Pro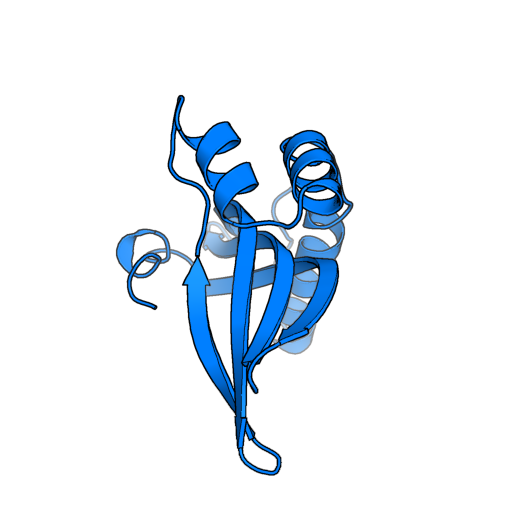tein AF-D8GSJ5-F1 (afdb_monomer_lite)

Structure (mmCIF, N/CA/C/O backbone):
data_AF-D8GSJ5-F1
#
_entry.id   AF-D8GSJ5-F1
#
loop_
_atom_site.group_PDB
_atom_site.id
_atom_site.type_symbol
_atom_site.label_atom_id
_atom_site.label_alt_id
_atom_site.label_comp_id
_atom_site.label_asym_id
_atom_site.label_entity_id
_atom_site.label_seq_id
_atom_site.pdbx_PDB_ins_code
_atom_site.Cartn_x
_atom_site.Cartn_y
_atom_site.Cartn_z
_atom_site.occupancy
_atom_site.B_iso_or_equiv
_atom_site.auth_seq_id
_atom_site.auth_comp_id
_atom_site.auth_asym_id
_atom_site.auth_atom_id
_atom_site.pdbx_PDB_model_num
ATOM 1 N N . MET A 1 1 ? -13.984 -1.532 -7.248 1.00 45.62 1 MET A N 1
ATOM 2 C CA . MET A 1 1 ? -12.785 -2.066 -7.932 1.00 45.62 1 MET A CA 1
ATOM 3 C C . MET A 1 1 ? -12.539 -1.397 -9.294 1.00 45.62 1 MET A C 1
ATOM 5 O O . MET A 1 1 ? -11.603 -1.786 -9.969 1.00 45.62 1 MET A O 1
ATOM 9 N N . GLU A 1 2 ? -13.328 -0.386 -9.694 1.00 41.75 2 GLU A N 1
ATOM 10 C CA . GLU A 1 2 ? -13.195 0.285 -11.005 1.00 41.75 2 GLU A CA 1
ATOM 11 C C . GLU A 1 2 ? -12.202 1.462 -11.028 1.00 41.75 2 GLU A C 1
ATOM 13 O O . GLU A 1 2 ? -11.745 1.825 -12.107 1.00 41.75 2 GLU A O 1
ATOM 18 N N . TYR A 1 3 ? -11.808 2.005 -9.867 1.00 49.12 3 TYR A N 1
ATOM 19 C CA . TYR A 1 3 ? -10.999 3.234 -9.754 1.00 49.12 3 TYR A CA 1
ATOM 20 C C . TYR A 1 3 ? -9.653 3.181 -10.498 1.00 49.12 3 TYR A C 1
ATOM 22 O O . TYR A 1 3 ? -9.205 4.169 -11.067 1.00 49.12 3 TYR A O 1
ATOM 30 N N . TYR A 1 4 ? -9.022 2.008 -10.556 1.00 46.47 4 TYR A N 1
ATOM 31 C CA . TYR A 1 4 ? -7.722 1.847 -11.206 1.00 46.47 4 TYR A CA 1
ATOM 32 C C . TYR A 1 4 ? -7.795 1.419 -12.673 1.00 46.47 4 TYR A C 1
ATOM 34 O O . TYR A 1 4 ? -6.770 1.406 -13.349 1.00 46.47 4 TYR A O 1
ATOM 42 N N . SER A 1 5 ? -8.979 1.095 -13.200 1.00 52.00 5 SER A N 1
ATOM 43 C CA . SER A 1 5 ? -9.095 0.533 -14.555 1.00 52.00 5 SER A CA 1
ATOM 44 C C . SER A 1 5 ? -8.576 1.474 -15.652 1.00 52.00 5 SER A C 1
ATOM 46 O O . SER A 1 5 ? -8.131 1.006 -16.694 1.00 52.00 5 SER A O 1
ATOM 48 N N . HIS A 1 6 ? -8.561 2.786 -15.398 1.00 45.88 6 HIS A N 1
ATOM 49 C CA . HIS A 1 6 ? -8.087 3.809 -16.336 1.00 45.88 6 HIS A CA 1
ATOM 50 C C . HIS A 1 6 ? -6.584 4.128 -16.171 1.00 45.88 6 HIS A C 1
ATOM 52 O O . HIS A 1 6 ? -5.914 4.444 -17.153 1.00 45.88 6 HIS A O 1
ATOM 58 N N . 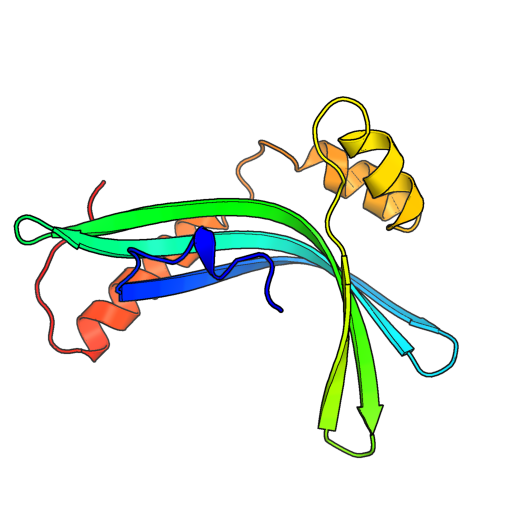ILE A 1 7 ? -6.043 4.014 -14.947 1.00 51.88 7 ILE A N 1
ATOM 59 C CA . ILE A 1 7 ? -4.631 4.304 -14.606 1.00 51.88 7 ILE A CA 1
ATOM 60 C C . ILE A 1 7 ? -3.714 3.127 -14.983 1.00 51.88 7 ILE A C 1
ATOM 62 O O . ILE A 1 7 ? -2.560 3.319 -15.351 1.00 51.88 7 ILE A O 1
ATOM 66 N N . LEU A 1 8 ? -4.237 1.900 -14.936 1.00 54.41 8 LEU A N 1
ATOM 67 C CA . LEU A 1 8 ? -3.489 0.663 -15.183 1.00 54.41 8 LEU A CA 1
ATOM 68 C C . LEU A 1 8 ? -3.353 0.293 -16.669 1.00 54.41 8 LEU A C 1
ATOM 70 O O . LEU A 1 8 ? -2.902 -0.804 -16.988 1.00 54.41 8 LEU A O 1
ATOM 74 N N . THR A 1 9 ? -3.757 1.177 -17.583 1.00 61.12 9 THR A N 1
ATOM 75 C CA . THR A 1 9 ? -3.956 0.854 -19.008 1.00 61.12 9 THR A CA 1
ATOM 76 C C . THR A 1 9 ? -2.683 0.465 -19.763 1.00 61.12 9 THR A C 1
ATOM 78 O O . THR A 1 9 ? -2.790 -0.146 -20.822 1.00 61.12 9 THR A O 1
ATOM 81 N N . ASN A 1 10 ? -1.496 0.726 -19.201 1.00 74.56 10 ASN A N 1
ATOM 82 C CA . ASN A 1 10 ? -0.208 0.455 -19.849 1.00 74.56 10 ASN A CA 1
ATOM 83 C C . ASN A 1 10 ? 0.726 -0.482 -19.060 1.00 74.56 10 ASN A C 1
ATOM 85 O O . ASN A 1 10 ? 1.887 -0.606 -19.437 1.00 74.56 10 ASN A O 1
ATOM 89 N N . ALA A 1 11 ? 0.273 -1.112 -17.969 1.00 89.12 11 ALA A N 1
ATOM 90 C CA . ALA A 1 11 ? 1.113 -2.022 -17.184 1.00 89.12 11 ALA A CA 1
ATOM 91 C C . ALA A 1 11 ? 0.922 -3.486 -17.615 1.00 89.12 11 ALA A C 1
ATOM 93 O O . ALA A 1 11 ? -0.193 -4.004 -17.596 1.00 89.12 11 ALA A O 1
ATOM 94 N N . ASP A 1 12 ? 2.017 -4.188 -17.908 1.00 91.56 12 ASP A 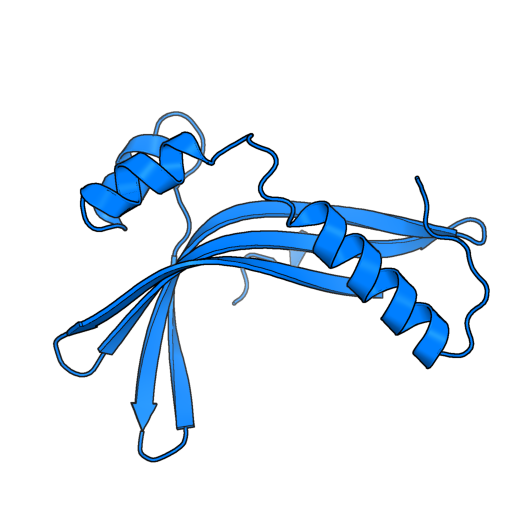N 1
ATOM 95 C CA . ASP A 1 12 ? 2.014 -5.638 -18.158 1.00 91.56 12 ASP A CA 1
ATOM 96 C C . ASP A 1 12 ? 1.830 -6.441 -16.863 1.00 91.56 12 ASP A C 1
ATOM 98 O O . ASP A 1 12 ? 1.306 -7.561 -16.857 1.00 91.56 12 ASP A O 1
ATOM 102 N N . LYS A 1 13 ? 2.286 -5.883 -15.736 1.00 93.19 13 LYS A N 1
ATOM 103 C CA . LYS A 1 13 ? 2.159 -6.507 -14.420 1.00 93.19 13 LYS A CA 1
ATOM 104 C C . LYS A 1 13 ? 2.140 -5.461 -13.317 1.00 93.19 13 LYS A C 1
ATOM 106 O O . LYS A 1 13 ? 2.953 -4.549 -13.310 1.00 93.19 13 LYS A O 1
ATOM 111 N N . ILE A 1 14 ? 1.256 -5.651 -12.345 1.00 93.56 14 ILE A N 1
ATOM 112 C CA . ILE A 1 14 ? 1.176 -4.820 -11.142 1.00 93.56 14 ILE A CA 1
ATOM 113 C C . ILE A 1 14 ? 1.710 -5.611 -9.955 1.00 93.56 14 ILE A C 1
ATOM 115 O O . ILE A 1 14 ? 1.442 -6.816 -9.821 1.00 93.56 14 ILE A O 1
ATOM 119 N N . PHE A 1 15 ? 2.447 -4.911 -9.106 1.00 94.94 15 PHE A N 1
ATOM 120 C CA . PHE A 1 15 ? 2.913 -5.375 -7.813 1.00 94.94 15 PHE A CA 1
ATOM 121 C C . PHE A 1 15 ? 2.413 -4.421 -6.738 1.00 94.94 15 PHE A C 1
ATOM 123 O O . PHE A 1 15 ? 2.344 -3.212 -6.951 1.00 94.94 15 PHE A O 1
ATOM 130 N N . GLU A 1 16 ? 2.091 -4.978 -5.577 1.00 95.12 16 GLU A N 1
ATOM 131 C CA . GLU A 1 16 ? 1.687 -4.211 -4.408 1.00 95.12 16 GLU A CA 1
ATOM 132 C C . GLU A 1 16 ? 2.542 -4.613 -3.211 1.00 95.12 16 GLU A C 1
ATOM 134 O O . GLU A 1 16 ? 2.976 -5.764 -3.085 1.00 95.12 16 GLU A O 1
ATOM 139 N N . ALA A 1 17 ? 2.783 -3.650 -2.333 1.00 97.06 17 ALA A N 1
ATOM 140 C CA . ALA A 1 17 ? 3.366 -3.868 -1.024 1.00 97.06 17 ALA A CA 1
ATOM 141 C C . ALA A 1 17 ? 2.635 -2.993 -0.007 1.00 97.06 17 ALA A C 1
ATOM 143 O O . ALA A 1 17 ? 2.190 -1.885 -0.318 1.00 97.06 17 ALA A O 1
ATOM 144 N N . HIS A 1 18 ? 2.512 -3.495 1.221 1.00 97.38 18 HIS A N 1
ATOM 145 C CA . HIS A 1 18 ? 1.725 -2.831 2.251 1.00 97.38 18 HIS A CA 1
ATOM 146 C C . HIS A 1 18 ? 2.479 -2.753 3.576 1.00 97.38 18 HIS A C 1
ATOM 148 O O . HIS A 1 18 ? 3.114 -3.723 3.994 1.00 97.38 18 HIS A O 1
ATOM 154 N N . LYS A 1 19 ? 2.331 -1.629 4.280 1.00 97.75 19 LYS A N 1
ATOM 155 C CA . LYS A 1 19 ? 2.573 -1.539 5.724 1.00 97.75 19 LYS A CA 1
ATOM 156 C C . LYS A 1 19 ? 1.247 -1.783 6.437 1.00 97.75 19 LYS A C 1
ATOM 158 O O . LYS A 1 19 ? 0.252 -1.142 6.110 1.00 97.75 19 LYS A O 1
ATOM 163 N N . LEU A 1 20 ? 1.227 -2.685 7.414 1.00 98.06 20 LEU A N 1
ATOM 164 C CA . LEU A 1 20 ? 0.055 -2.916 8.257 1.00 98.06 20 LEU A CA 1
ATOM 165 C C . LEU A 1 20 ? 0.116 -2.015 9.494 1.00 98.06 20 LEU A C 1
ATOM 167 O O . LEU A 1 20 ? 1.086 -2.087 10.243 1.00 98.06 20 LEU A O 1
ATOM 171 N N . TYR A 1 21 ? -0.928 -1.222 9.732 1.00 98.12 21 TYR A N 1
ATOM 172 C CA . TYR A 1 21 ? -1.077 -0.462 10.977 1.00 98.12 21 TYR A CA 1
ATOM 173 C C . TYR A 1 21 ? -1.820 -1.271 12.033 1.00 98.12 21 TYR A C 1
ATOM 175 O O . TYR A 1 21 ? -1.358 -1.408 13.164 1.00 98.12 21 TYR A O 1
ATOM 183 N N . ALA A 1 22 ? -2.979 -1.820 11.662 1.00 98.06 22 ALA A N 1
ATOM 184 C CA . ALA A 1 22 ? -3.802 -2.613 12.562 1.00 98.06 22 ALA A CA 1
ATOM 185 C C . ALA A 1 22 ? -4.820 -3.475 11.816 1.00 98.06 22 ALA A C 1
ATOM 187 O O . ALA A 1 22 ? -5.209 -3.190 10.680 1.00 98.06 22 ALA A O 1
ATOM 188 N N . ILE A 1 23 ? -5.285 -4.504 12.520 1.00 98.00 23 ILE A N 1
ATOM 189 C CA . ILE A 1 23 ? -6.462 -5.292 12.173 1.00 98.00 23 ILE A CA 1
ATOM 190 C C . ILE A 1 23 ? -7.411 -5.212 13.362 1.00 98.00 23 ILE A C 1
ATOM 192 O O . ILE A 1 23 ? -7.047 -5.602 14.471 1.00 98.00 23 ILE A O 1
ATOM 196 N N . GLU A 1 24 ? -8.624 -4.728 13.135 1.00 97.12 24 GLU A N 1
ATOM 197 C CA . GLU A 1 24 ? -9.658 -4.621 14.162 1.00 97.12 24 GLU A CA 1
ATOM 198 C C . GLU A 1 24 ? -10.906 -5.377 13.726 1.00 97.12 24 GLU A C 1
ATOM 200 O O . GLU A 1 24 ? -11.359 -5.239 12.592 1.00 97.12 24 GLU A O 1
ATOM 205 N N . GLN A 1 25 ? -11.490 -6.159 14.632 1.00 96.00 25 GLN A N 1
ATOM 206 C CA . GLN A 1 25 ? -12.778 -6.803 14.393 1.00 96.00 25 GLN A CA 1
ATOM 207 C C . GLN A 1 25 ? -13.871 -6.039 15.130 1.00 96.00 25 GLN A C 1
ATOM 209 O O . GLN A 1 25 ? -13.772 -5.828 16.339 1.00 96.00 25 GLN A O 1
ATOM 214 N N . LYS A 1 26 ? -14.910 -5.626 14.407 1.00 90.12 26 LYS A N 1
ATOM 215 C CA . LYS A 1 26 ? -16.044 -4.890 14.965 1.00 90.12 26 LYS A CA 1
ATOM 216 C C . LYS A 1 26 ? -17.307 -5.211 14.175 1.00 90.12 26 LYS A C 1
ATOM 218 O O . LYS A 1 26 ? -17.278 -5.202 12.950 1.00 90.12 26 LYS A O 1
ATOM 223 N N . ASP A 1 27 ? -18.399 -5.513 14.874 1.00 91.62 27 ASP A N 1
ATOM 224 C CA . ASP A 1 27 ? -19.723 -5.765 14.281 1.00 91.62 27 ASP A CA 1
ATOM 225 C C . ASP A 1 27 ? -19.716 -6.848 13.177 1.00 91.62 27 ASP A C 1
ATOM 227 O O . ASP A 1 27 ? -20.391 -6.738 12.156 1.00 91.62 27 ASP A O 1
ATOM 231 N N . GLY A 1 28 ? -18.905 -7.900 13.359 1.00 92.81 28 GLY A N 1
ATOM 232 C CA . GLY A 1 28 ? -18.751 -8.991 12.384 1.00 92.81 28 GLY A CA 1
ATOM 233 C C . GLY A 1 28 ? -17.941 -8.628 11.130 1.00 92.81 28 GLY A C 1
ATOM 234 O O . GLY A 1 28 ? -17.842 -9.435 10.203 1.00 92.81 28 GLY A O 1
ATOM 235 N N . LEU A 1 29 ? -17.348 -7.434 11.096 1.00 97.44 29 LEU A N 1
ATOM 236 C CA . LEU A 1 29 ? -16.451 -6.956 10.050 1.00 97.44 29 LEU A CA 1
ATOM 237 C C . LEU A 1 29 ? -15.012 -6.907 10.559 1.00 97.44 29 LEU A C 1
ATOM 239 O O . LEU A 1 29 ? -14.755 -6.773 11.754 1.00 97.44 29 LEU A O 1
ATOM 243 N N . ILE A 1 30 ? -14.070 -7.004 9.628 1.00 98.19 30 ILE A N 1
ATOM 244 C CA . ILE A 1 30 ? -12.636 -6.930 9.887 1.00 98.19 30 ILE A CA 1
ATOM 245 C C . ILE A 1 30 ? -12.109 -5.705 9.151 1.00 98.19 30 ILE A C 1
ATOM 247 O O . ILE A 1 30 ? -12.053 -5.691 7.923 1.00 98.19 30 ILE A O 1
ATOM 251 N N . ASN A 1 31 ? -11.735 -4.679 9.901 1.00 98.19 31 ASN A N 1
ATOM 252 C CA . ASN A 1 31 ? -11.106 -3.475 9.386 1.00 98.19 31 ASN A CA 1
ATOM 253 C C . ASN A 1 31 ? -9.594 -3.686 9.356 1.00 98.19 31 ASN A C 1
ATOM 255 O O . ASN A 1 31 ? -8.982 -3.975 10.384 1.00 98.19 31 ASN A O 1
ATOM 259 N N . VAL A 1 32 ? -8.997 -3.549 8.180 1.00 98.44 32 VAL A N 1
ATOM 260 C CA . VAL A 1 32 ? -7.555 -3.633 7.958 1.00 98.44 32 VAL A CA 1
ATOM 261 C C . VAL A 1 32 ? -7.083 -2.253 7.525 1.00 98.44 32 VAL A C 1
ATOM 263 O O . VAL A 1 32 ? -7.471 -1.755 6.466 1.00 98.44 32 VAL A O 1
ATOM 266 N N . TYR A 1 33 ? -6.264 -1.632 8.364 1.00 98.38 33 TYR A N 1
ATOM 267 C CA . TYR A 1 33 ? -5.715 -0.301 8.136 1.00 98.38 33 TYR A CA 1
ATOM 268 C C . TYR A 1 33 ? -4.290 -0.458 7.620 1.00 98.38 33 TYR A C 1
ATOM 270 O O . TYR A 1 33 ? -3.430 -0.989 8.330 1.00 98.38 33 TYR A O 1
ATOM 278 N N . ILE A 1 34 ? -4.038 -0.024 6.389 1.00 98.31 34 ILE A N 1
ATOM 279 C CA . ILE A 1 34 ? -2.748 -0.206 5.717 1.00 98.31 34 ILE A CA 1
ATOM 280 C C . ILE A 1 34 ? -2.239 1.094 5.110 1.00 98.31 34 ILE A C 1
ATOM 282 O O . ILE A 1 34 ? -3.019 1.993 4.809 1.00 98.31 34 ILE A O 1
ATOM 286 N N . TYR A 1 35 ? -0.935 1.164 4.878 1.00 97.88 35 TYR A N 1
ATOM 287 C CA . TYR A 1 35 ? -0.363 2.001 3.830 1.00 97.88 35 TYR A CA 1
ATOM 288 C C . TYR A 1 35 ? -0.101 1.101 2.636 1.00 97.88 35 TYR A C 1
ATOM 290 O O . TYR A 1 35 ? 0.558 0.074 2.796 1.00 97.88 35 TYR A O 1
ATOM 298 N N . THR A 1 36 ? -0.620 1.447 1.465 1.00 95.94 36 THR A N 1
ATOM 299 C CA . THR A 1 36 ? -0.425 0.657 0.252 1.00 95.94 36 THR A CA 1
ATOM 300 C C . THR A 1 36 ? 0.424 1.418 -0.749 1.00 95.94 36 THR A C 1
ATOM 302 O O . THR A 1 36 ? 0.200 2.605 -0.961 1.00 95.94 36 THR A O 1
ATOM 305 N N . LEU A 1 37 ? 1.378 0.725 -1.363 1.00 95.38 37 LEU A N 1
ATOM 306 C CA . LEU A 1 37 ? 2.057 1.137 -2.583 1.00 95.38 37 LEU A CA 1
ATOM 307 C C . LEU A 1 37 ? 1.696 0.121 -3.663 1.00 95.38 37 LEU A C 1
ATOM 309 O O . LEU A 1 37 ? 1.844 -1.083 -3.445 1.00 95.38 37 LEU A O 1
ATOM 313 N N . PHE A 1 38 ? 1.267 0.608 -4.823 1.00 93.19 38 PHE A N 1
ATOM 314 C CA . PHE A 1 38 ? 1.204 -0.194 -6.036 1.00 93.19 38 PHE A CA 1
ATOM 315 C C . PHE A 1 38 ? 2.107 0.418 -7.104 1.00 93.19 38 PHE A C 1
ATOM 317 O O . PHE A 1 38 ? 2.166 1.639 -7.257 1.00 93.19 38 PHE A O 1
ATOM 324 N N . GLU A 1 39 ? 2.768 -0.441 -7.870 1.00 93.88 39 GLU A N 1
ATOM 325 C CA . GLU A 1 39 ? 3.492 -0.057 -9.077 1.00 93.88 39 GLU A CA 1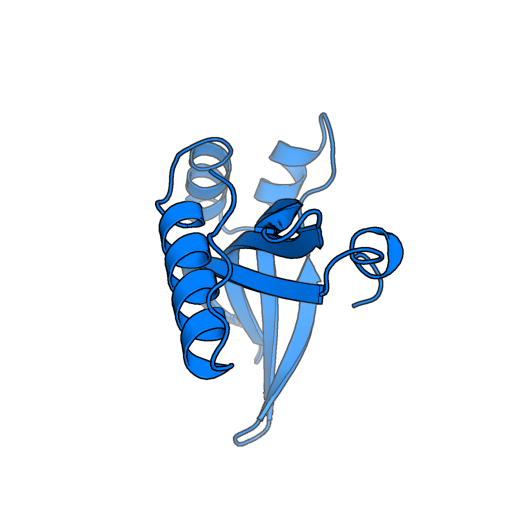
ATOM 326 C C . GLU A 1 39 ? 3.150 -1.031 -10.203 1.00 93.88 39 GLU A C 1
ATOM 328 O O . GLU A 1 39 ? 3.225 -2.256 -10.056 1.00 93.88 39 GLU A O 1
ATOM 333 N N . GLY A 1 40 ? 2.767 -0.471 -11.343 1.00 93.12 40 GLY A N 1
ATOM 334 C CA . GLY A 1 40 ? 2.681 -1.174 -12.610 1.00 93.12 40 GLY A CA 1
ATOM 335 C C . GLY A 1 40 ? 4.028 -1.136 -13.316 1.00 93.12 40 GLY A C 1
ATOM 336 O O . GLY A 1 40 ? 4.685 -0.099 -13.342 1.00 93.12 40 GLY A O 1
ATOM 337 N N . TYR A 1 41 ? 4.422 -2.267 -13.886 1.00 93.19 41 TYR A N 1
ATOM 338 C CA . TYR A 1 41 ? 5.614 -2.418 -14.703 1.00 93.19 41 TYR A CA 1
ATOM 339 C C . TYR A 1 41 ? 5.216 -2.793 -16.127 1.00 93.19 41 TYR A C 1
ATOM 341 O O . TYR A 1 41 ? 4.299 -3.596 -16.328 1.00 93.19 41 TYR A O 1
ATOM 349 N N . ALA A 1 42 ? 5.941 -2.250 -17.100 1.00 92.56 42 ALA A N 1
ATOM 350 C CA . ALA A 1 42 ? 5.744 -2.502 -18.519 1.00 92.56 42 ALA A CA 1
ATOM 351 C C . ALA A 1 42 ? 7.067 -2.809 -19.227 1.00 92.56 42 ALA A C 1
ATOM 353 O O . ALA A 1 42 ? 8.136 -2.329 -18.830 1.00 92.56 42 ALA A O 1
ATOM 354 N N . PHE A 1 43 ? 6.996 -3.601 -20.295 1.00 91.31 43 PHE A N 1
ATOM 355 C CA . PHE A 1 43 ? 8.124 -3.842 -21.184 1.00 91.31 43 PHE A CA 1
ATOM 356 C C . PHE A 1 43 ? 8.266 -2.697 -22.192 1.00 91.31 43 PHE A C 1
ATOM 358 O O . PHE A 1 43 ? 7.398 -2.472 -23.031 1.00 91.31 43 PHE A O 1
ATOM 365 N N . ALA A 1 44 ? 9.401 -2.003 -22.158 1.00 87.25 44 ALA A N 1
ATOM 366 C CA . ALA A 1 44 ? 9.735 -0.965 -23.126 1.00 87.25 44 ALA A CA 1
ATOM 367 C C . ALA A 1 44 ? 11.241 -0.961 -23.404 1.00 87.25 44 ALA A C 1
ATOM 369 O O . ALA A 1 44 ? 12.056 -0.987 -22.483 1.00 87.25 44 ALA A O 1
ATOM 370 N N . ASN A 1 45 ? 11.626 -0.916 -24.684 1.00 84.94 45 ASN A N 1
ATOM 371 C CA . ASN A 1 45 ? 13.026 -0.807 -25.120 1.00 84.94 45 ASN A CA 1
ATOM 372 C C . ASN A 1 45 ? 13.966 -1.866 -24.499 1.00 84.94 45 ASN A C 1
ATOM 374 O O . ASN A 1 45 ? 15.088 -1.555 -24.101 1.00 84.94 45 ASN A O 1
ATOM 378 N N . GLY A 1 46 ? 13.494 -3.114 -24.378 1.00 83.31 46 GLY A N 1
ATOM 379 C CA . GLY A 1 46 ? 14.264 -4.224 -23.797 1.00 83.31 46 GLY A CA 1
ATOM 380 C C . GLY A 1 46 ? 14.431 -4.168 -22.273 1.00 83.31 46 GLY A C 1
ATOM 381 O O . GLY A 1 46 ? 15.220 -4.932 -21.721 1.00 83.31 46 GLY A O 1
ATOM 382 N N . LYS A 1 47 ? 13.703 -3.277 -21.593 1.00 89.06 47 LYS A N 1
ATOM 383 C CA . LYS A 1 47 ? 13.665 -3.157 -20.132 1.00 89.06 47 LYS A CA 1
ATOM 384 C C . LYS A 1 47 ? 12.264 -3.434 -19.609 1.00 89.06 47 LYS A C 1
ATOM 386 O O . LYS A 1 47 ? 11.283 -3.224 -20.319 1.00 89.06 47 LYS A O 1
ATOM 391 N N . PHE A 1 48 ? 12.188 -3.861 -18.355 1.00 92.12 48 PHE A N 1
ATOM 392 C CA . PHE A 1 48 ? 10.939 -3.972 -17.609 1.00 92.12 48 PHE A CA 1
ATOM 393 C C . PHE A 1 48 ? 10.942 -2.916 -16.506 1.00 92.12 48 PHE A C 1
ATOM 395 O O . PHE A 1 48 ? 11.716 -3.014 -15.555 1.00 92.12 48 PHE A O 1
ATOM 402 N N . GLY A 1 49 ? 10.147 -1.864 -16.669 1.00 90.81 49 GLY A N 1
ATOM 403 C CA . GLY A 1 49 ? 10.247 -0.669 -15.832 1.00 90.81 49 GLY A CA 1
ATOM 404 C C . GLY A 1 49 ? 8.909 -0.152 -15.343 1.00 90.81 49 GLY A C 1
ATOM 405 O O . GLY A 1 49 ? 7.873 -0.504 -15.902 1.00 90.81 49 GLY A O 1
ATOM 406 N N . SER A 1 50 ? 8.951 0.683 -14.303 1.00 90.38 50 SER A N 1
ATOM 407 C CA . SER A 1 50 ? 7.755 1.309 -13.733 1.00 90.38 50 SER A CA 1
ATOM 408 C C . SER A 1 50 ? 7.042 2.168 -14.783 1.00 90.38 50 SER A C 1
ATOM 410 O O . SER A 1 50 ? 7.668 2.976 -15.471 1.00 90.38 50 SER A O 1
ATOM 412 N N . SER A 1 51 ? 5.735 1.967 -14.929 1.00 90.94 51 SER A N 1
ATOM 413 C CA . SER A 1 51 ? 4.878 2.635 -15.916 1.00 90.94 51 SER A CA 1
ATOM 414 C C . SER A 1 51 ? 3.778 3.474 -15.272 1.00 90.94 51 SER A C 1
ATOM 416 O O . SER A 1 51 ? 3.313 4.452 -15.851 1.00 90.94 51 SER A O 1
ATOM 418 N N . CYS A 1 52 ? 3.328 3.075 -14.087 1.00 90.19 52 CYS A N 1
ATOM 419 C CA . CYS A 1 52 ? 2.319 3.770 -13.304 1.00 90.19 52 CYS A CA 1
ATOM 420 C C . CYS A 1 52 ? 2.462 3.361 -11.842 1.00 90.19 52 CYS A C 1
ATOM 422 O O . CYS A 1 52 ? 2.976 2.286 -11.542 1.00 90.19 52 CYS A O 1
ATOM 424 N N . GLY A 1 53 ? 1.940 4.160 -10.926 1.00 90.56 53 GLY A N 1
ATOM 425 C CA . GLY A 1 53 ? 1.941 3.788 -9.524 1.00 90.56 53 GLY A CA 1
ATOM 426 C C . GLY A 1 53 ? 1.213 4.798 -8.670 1.00 90.56 53 GLY A C 1
ATOM 427 O O . GLY A 1 53 ? 0.734 5.828 -9.148 1.00 90.56 53 GLY A O 1
ATOM 428 N N . GLY A 1 54 ? 1.131 4.477 -7.394 1.00 90.69 54 GLY A N 1
ATOM 429 C CA . GLY A 1 5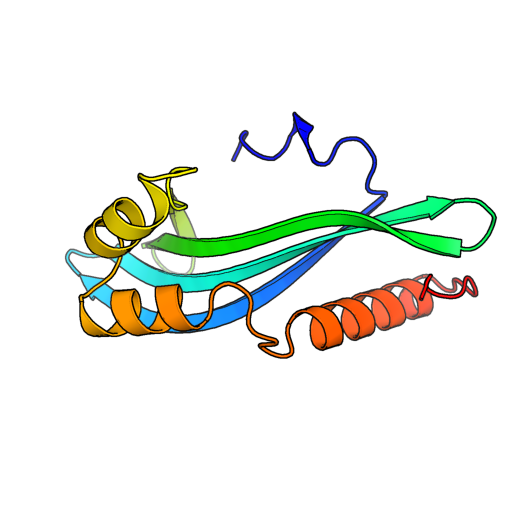4 ? 0.563 5.355 -6.394 1.00 90.69 54 GLY A CA 1
ATOM 430 C C . GLY A 1 54 ? 0.704 4.739 -5.020 1.00 90.69 54 GLY A C 1
ATOM 431 O O . GLY A 1 54 ? 0.728 3.515 -4.862 1.00 90.69 54 GLY A O 1
ATOM 432 N N . SER A 1 55 ? 0.787 5.599 -4.014 1.00 93.38 55 SER A N 1
ATOM 433 C CA . SER A 1 55 ? 0.819 5.159 -2.631 1.00 93.38 55 SER A CA 1
ATOM 434 C C . SER A 1 55 ? -0.118 5.997 -1.791 1.00 93.38 55 SER A C 1
ATOM 436 O O . SER A 1 55 ? -0.148 7.210 -1.959 1.00 93.38 55 SER A O 1
ATOM 438 N N . ASN A 1 56 ? -0.895 5.342 -0.937 1.00 95.06 56 ASN A N 1
ATOM 439 C CA . ASN A 1 56 ? -1.871 5.985 -0.069 1.00 95.06 56 ASN A CA 1
ATOM 440 C C . ASN A 1 56 ? -2.126 5.112 1.167 1.00 95.06 56 ASN A C 1
ATOM 442 O O . ASN A 1 56 ? -2.104 3.879 1.070 1.00 95.06 56 ASN A O 1
ATOM 446 N N . PRO A 1 57 ? -2.479 5.709 2.316 1.00 97.00 57 PRO A N 1
ATOM 447 C CA . PRO A 1 57 ? -3.239 5.007 3.340 1.00 97.00 57 PRO A CA 1
ATOM 448 C C . PRO A 1 57 ? -4.513 4.395 2.740 1.00 97.00 57 PRO A C 1
ATOM 450 O O . PRO A 1 57 ? -5.126 4.965 1.841 1.00 97.00 57 PRO A O 1
ATOM 453 N N . ALA A 1 58 ? -4.942 3.238 3.228 1.00 97.38 58 ALA A N 1
ATOM 454 C CA . ALA A 1 58 ? -6.192 2.621 2.814 1.00 97.38 58 ALA A CA 1
ATOM 455 C C . ALA A 1 58 ? -6.853 1.865 3.967 1.00 97.38 58 ALA A C 1
ATOM 457 O O . ALA A 1 58 ? -6.192 1.243 4.802 1.00 97.38 58 ALA A O 1
ATOM 458 N N . LEU A 1 59 ? -8.184 1.896 3.973 1.00 98.06 59 LEU A N 1
ATOM 459 C CA . LEU A 1 59 ? -9.013 1.024 4.794 1.00 98.06 59 LEU A CA 1
ATOM 460 C C . LEU A 1 59 ? -9.599 -0.070 3.903 1.00 98.06 59 LEU A C 1
ATOM 462 O O . LEU A 1 59 ? -10.370 0.212 2.979 1.00 98.06 59 LEU A O 1
ATOM 466 N N . VAL A 1 60 ? -9.281 -1.319 4.226 1.00 98.12 60 VAL A N 1
ATOM 467 C CA . VAL A 1 60 ? -9.927 -2.498 3.650 1.00 98.12 60 VAL A CA 1
ATOM 468 C C . VAL A 1 60 ? -10.861 -3.082 4.697 1.00 98.12 60 VAL A C 1
ATOM 470 O O . VAL A 1 60 ? -10.427 -3.451 5.784 1.00 98.12 60 VAL A O 1
ATOM 473 N N . VAL A 1 61 ? -12.148 -3.185 4.379 1.00 97.94 61 VAL A N 1
ATOM 474 C CA . VAL A 1 61 ? -13.122 -3.847 5.250 1.00 97.94 61 VAL A CA 1
ATOM 475 C C . VAL A 1 61 ? -13.460 -5.195 4.652 1.00 97.94 61 VAL A C 1
ATOM 477 O O . VAL A 1 61 ? -13.942 -5.290 3.518 1.00 97.94 61 VAL A O 1
ATOM 480 N N . LEU A 1 62 ? -13.214 -6.239 5.429 1.00 98.06 62 LEU A N 1
ATOM 481 C CA . LEU A 1 62 ? -13.492 -7.613 5.064 1.00 98.06 62 LEU A CA 1
ATOM 482 C C . LEU A 1 62 ? -14.686 -8.133 5.855 1.00 98.06 62 LEU A C 1
ATOM 484 O O . LEU A 1 62 ? -14.882 -7.807 7.025 1.00 98.06 62 LEU A O 1
ATOM 488 N N . ARG A 1 63 ? -15.442 -9.021 5.223 1.00 97.31 63 ARG A N 1
ATOM 489 C CA . ARG A 1 63 ? -16.377 -9.914 5.900 1.00 97.31 63 ARG A CA 1
ATOM 490 C C . ARG A 1 63 ? -15.866 -11.339 5.761 1.00 97.31 63 ARG A C 1
ATOM 492 O O . ARG A 1 63 ? -15.502 -11.752 4.658 1.00 97.31 63 ARG A O 1
ATOM 499 N N . LYS A 1 64 ? -15.850 -12.075 6.871 1.00 94.75 64 LYS A N 1
ATOM 500 C CA . LYS A 1 64 ? -15.548 -13.507 6.882 1.00 94.75 64 LYS A CA 1
ATOM 501 C C . LYS A 1 64 ? -16.857 -14.292 6.836 1.00 94.75 64 LYS A C 1
ATOM 503 O O . LYS A 1 64 ? -17.718 -14.091 7.685 1.00 94.75 64 LYS A O 1
ATOM 508 N N . ASP A 1 65 ? -16.988 -15.177 5.858 1.00 92.62 65 ASP A N 1
ATOM 509 C CA . ASP A 1 65 ? -18.046 -16.185 5.789 1.00 92.62 65 ASP A CA 1
ATOM 510 C C . ASP A 1 65 ? -17.391 -17.567 5.721 1.00 92.62 65 ASP A C 1
ATOM 512 O O . ASP A 1 65 ? -16.740 -17.912 4.730 1.00 92.62 65 ASP A O 1
ATOM 516 N N . LYS A 1 66 ? -17.513 -18.335 6.811 1.00 90.44 66 LYS A N 1
ATOM 517 C CA . LYS A 1 66 ? -16.782 -19.594 7.028 1.00 90.44 66 LYS A CA 1
ATOM 518 C C . LYS A 1 66 ? -15.279 -19.387 6.794 1.00 90.44 66 LYS A C 1
ATOM 520 O O . LYS A 1 66 ? -14.658 -18.633 7.536 1.00 90.44 66 LYS A O 1
ATOM 525 N N . ASP A 1 67 ? -14.713 -19.984 5.749 1.00 91.56 67 ASP A N 1
ATOM 526 C CA . ASP A 1 67 ? -13.287 -19.900 5.410 1.00 91.56 67 ASP A CA 1
ATOM 527 C C . ASP A 1 67 ? -12.981 -18.887 4.296 1.00 91.56 67 ASP A C 1
ATOM 529 O O . ASP A 1 67 ? -11.852 -18.806 3.815 1.00 91.56 67 ASP A O 1
ATOM 533 N N . LYS A 1 68 ? -13.976 -18.102 3.864 1.00 94.38 68 LYS A N 1
ATOM 534 C CA . LYS A 1 68 ? -13.830 -17.116 2.789 1.00 94.38 68 LYS A CA 1
ATOM 535 C C . LYS A 1 68 ? -13.846 -15.698 3.343 1.00 94.38 68 LYS A C 1
ATOM 537 O O . LYS A 1 68 ? -14.713 -15.336 4.134 1.00 94.38 68 LYS A O 1
ATOM 542 N N . PHE A 1 69 ? -12.923 -14.871 2.864 1.00 95.25 69 PHE A N 1
ATOM 543 C CA . PHE A 1 69 ? -12.921 -13.432 3.108 1.00 95.25 69 PHE A CA 1
ATOM 544 C C . PHE A 1 69 ? -13.390 -12.705 1.852 1.00 95.25 69 PHE A C 1
ATOM 546 O O . PHE A 1 69 ? -12.942 -13.009 0.750 1.00 95.25 69 PHE A O 1
ATOM 553 N N . THR A 1 70 ? -14.292 -11.742 2.015 1.00 96.19 70 THR A N 1
ATOM 554 C CA . THR A 1 70 ? -14.751 -10.866 0.930 1.00 96.19 70 THR A CA 1
ATOM 555 C C . THR A 1 70 ? -14.467 -9.420 1.296 1.00 96.19 70 THR A C 1
ATOM 557 O O . THR A 1 70 ? -14.830 -8.990 2.391 1.00 96.19 70 THR A O 1
ATOM 560 N N . VAL A 1 71 ? -13.864 -8.662 0.379 1.00 96.69 71 VAL A N 1
ATOM 561 C CA . VAL A 1 71 ? -13.740 -7.206 0.509 1.00 96.69 71 VAL A CA 1
ATOM 562 C C . VAL A 1 71 ? -15.120 -6.591 0.312 1.00 96.69 71 VAL A C 1
ATOM 564 O O . VAL A 1 71 ? -15.687 -6.668 -0.775 1.00 96.69 71 VAL A O 1
ATOM 567 N N . VAL A 1 72 ? -15.672 -5.998 1.366 1.00 96.56 72 VAL A N 1
ATOM 568 C CA . VAL A 1 72 ? -16.981 -5.324 1.324 1.00 96.56 72 VAL A CA 1
ATOM 569 C C . VAL A 1 72 ? -16.847 -3.809 1.220 1.00 96.56 72 VAL A C 1
ATOM 571 O O . VAL A 1 72 ? -17.791 -3.140 0.812 1.00 96.56 72 VAL A O 1
ATOM 574 N N . LYS A 1 73 ? -15.675 -3.263 1.559 1.00 96.25 73 LYS A N 1
ATOM 575 C CA . LYS A 1 73 ? -15.344 -1.853 1.360 1.00 96.25 73 LYS A CA 1
ATOM 576 C C . LYS A 1 73 ? -13.844 -1.696 1.143 1.00 96.25 73 LYS A C 1
ATOM 578 O O . LYS A 1 73 ? -13.044 -2.344 1.812 1.00 96.25 73 LYS A O 1
ATOM 583 N N . PHE A 1 74 ? -13.488 -0.803 0.232 1.00 95.56 74 PHE A N 1
ATOM 584 C CA . PHE A 1 74 ? -12.137 -0.295 0.043 1.00 95.56 74 PHE A CA 1
ATOM 585 C C . PHE A 1 74 ? -12.236 1.226 -0.001 1.00 95.56 74 PHE A C 1
ATOM 587 O O . PHE A 1 74 ? -13.057 1.752 -0.754 1.00 95.56 74 PHE A O 1
ATOM 594 N N . GLN A 1 75 ? -11.467 1.918 0.831 1.00 96.25 75 GLN A N 1
ATOM 595 C CA . GLN A 1 75 ? -11.500 3.374 0.913 1.00 96.25 75 GLN A CA 1
ATOM 596 C C . GLN A 1 75 ? -10.081 3.934 0.946 1.00 96.25 75 GLN A C 1
ATOM 598 O O . GLN A 1 75 ? -9.237 3.434 1.691 1.00 96.25 75 GLN A O 1
ATOM 603 N N . GLN A 1 76 ? -9.861 4.986 0.163 1.00 94.81 76 GLN A N 1
ATOM 604 C CA . GLN A 1 76 ? -8.652 5.803 0.148 1.00 94.81 76 GLN A CA 1
ATOM 605 C C . GLN A 1 76 ? -8.982 7.241 0.569 1.00 94.81 76 GLN A C 1
ATOM 607 O O . GLN A 1 76 ? -10.164 7.606 0.557 1.00 94.81 76 GLN A O 1
ATOM 612 N N . PRO A 1 77 ? -7.967 8.022 0.974 1.00 95.62 77 PRO A N 1
ATOM 613 C CA . PRO A 1 77 ? -8.115 9.443 1.223 1.00 95.62 77 PRO A CA 1
ATOM 614 C C . PRO A 1 77 ? -8.655 10.170 -0.003 1.00 95.62 77 PRO A C 1
ATOM 616 O O . PRO A 1 77 ? -8.448 9.751 -1.140 1.00 95.62 77 PRO A O 1
ATOM 619 N N . GLU A 1 78 ? -9.339 11.270 0.263 1.00 94.62 78 GLU A N 1
ATOM 620 C CA . GLU A 1 78 ? -9.660 12.276 -0.743 1.00 94.62 78 GLU A CA 1
ATOM 621 C C . GLU A 1 78 ? -8.385 13.044 -1.132 1.00 94.62 78 GLU A C 1
ATOM 623 O O . GLU A 1 78 ? -7.405 13.057 -0.386 1.00 94.62 78 GLU A O 1
ATOM 628 N N . ASP A 1 79 ? -8.384 13.687 -2.296 1.00 90.69 79 ASP A N 1
ATOM 629 C CA . ASP A 1 79 ? -7.220 14.433 -2.779 1.00 90.69 79 ASP A CA 1
ATOM 630 C C . ASP A 1 79 ? -7.162 15.866 -2.217 1.00 90.69 79 ASP A C 1
ATOM 632 O O . ASP A 1 79 ? -8.138 16.412 -1.695 1.00 90.69 79 ASP A O 1
ATOM 636 N N . GLY A 1 80 ? -5.997 16.504 -2.357 1.00 91.94 80 GLY A N 1
ATOM 637 C CA . GLY A 1 80 ? -5.794 17.910 -2.001 1.00 91.94 80 GLY A CA 1
ATOM 638 C C . GLY A 1 80 ? -5.978 18.189 -0.508 1.00 91.94 80 GLY A C 1
ATOM 639 O O . GLY A 1 80 ? -5.537 17.413 0.343 1.00 91.94 80 GLY A O 1
ATOM 640 N N . ASP A 1 81 ? -6.632 19.306 -0.189 1.00 94.69 81 ASP A N 1
ATOM 641 C CA . ASP A 1 81 ? -6.816 19.773 1.192 1.00 94.69 81 ASP A CA 1
ATOM 642 C C . ASP A 1 81 ? -7.656 18.805 2.053 1.00 94.69 81 ASP A C 1
ATOM 644 O O . ASP A 1 81 ? -7.529 18.795 3.280 1.00 94.69 81 ASP A O 1
ATOM 648 N N . GLU A 1 82 ? -8.454 17.928 1.430 1.00 96.06 82 GLU A N 1
ATOM 649 C CA . GLU A 1 82 ? -9.263 16.915 2.123 1.00 96.06 82 GLU A CA 1
ATOM 650 C C . GLU A 1 82 ? -8.507 15.611 2.428 1.00 96.06 82 GLU A C 1
ATOM 652 O O . GLU A 1 82 ? -9.027 14.744 3.141 1.00 96.06 82 GLU A O 1
ATOM 657 N N . CYS A 1 83 ? -7.251 15.469 1.994 1.00 94.12 83 CYS A N 1
ATOM 658 C CA . CYS A 1 83 ? -6.454 14.267 2.255 1.00 94.12 83 CYS A CA 1
ATOM 659 C C . CYS A 1 83 ? -6.260 14.001 3.757 1.00 94.12 83 CYS A C 1
ATOM 661 O O . CYS A 1 83 ? -6.634 12.947 4.274 1.00 94.12 83 CYS A O 1
ATOM 663 N N . GLY A 1 84 ? -5.766 14.983 4.512 1.00 95.56 84 GLY A N 1
ATOM 664 C CA . GLY A 1 84 ? -5.593 14.845 5.964 1.00 95.56 84 GLY A CA 1
ATOM 665 C C . GLY A 1 84 ? -6.912 14.599 6.721 1.00 95.56 84 GLY A C 1
ATOM 666 O O . GLY A 1 84 ? -6.996 13.661 7.523 1.00 95.56 84 GLY A O 1
ATOM 667 N N . PRO A 1 85 ? -7.960 15.418 6.500 1.00 97.44 85 PRO A N 1
ATOM 668 C CA . PRO A 1 85 ? -9.279 15.204 7.089 1.00 97.44 85 PRO A CA 1
ATOM 669 C C . PRO A 1 85 ? -9.885 13.828 6.786 1.00 97.44 85 PRO A C 1
ATOM 671 O O . PRO A 1 85 ? -10.391 13.177 7.704 1.00 97.44 85 PRO A O 1
ATOM 674 N N . SER A 1 86 ? -9.807 13.349 5.543 1.00 97.62 86 SER A N 1
ATOM 675 C CA . SER A 1 86 ? -10.356 12.043 5.157 1.00 97.62 86 SER A CA 1
ATOM 676 C C . SER A 1 86 ? -9.623 10.879 5.834 1.00 97.62 86 SER A C 1
ATOM 678 O O . SER A 1 86 ? -10.291 9.985 6.360 1.00 97.62 86 SER A O 1
ATOM 680 N N . ILE A 1 87 ? -8.291 10.934 5.981 1.00 97.19 87 ILE A N 1
ATOM 681 C CA . ILE A 1 87 ? -7.524 9.936 6.757 1.00 97.19 87 ILE A CA 1
ATOM 682 C C . ILE A 1 87 ? -8.034 9.856 8.203 1.00 97.19 87 ILE A C 1
ATOM 684 O O . ILE A 1 87 ? -8.281 8.763 8.717 1.00 97.19 87 ILE A O 1
ATOM 688 N N . LYS A 1 88 ? -8.265 11.004 8.854 1.00 97.44 88 LYS A N 1
ATOM 689 C CA . LYS A 1 88 ? -8.788 11.060 10.234 1.00 97.44 88 LYS A CA 1
ATOM 690 C C . LYS A 1 88 ? -10.210 10.507 10.365 1.00 97.44 88 LYS A C 1
ATOM 692 O O . LYS A 1 88 ? -10.553 9.996 11.426 1.00 97.44 88 LYS A O 1
ATOM 697 N N . ARG A 1 89 ? -11.037 10.609 9.316 1.00 97.44 89 ARG A N 1
ATOM 698 C CA . ARG A 1 89 ? -12.383 10.000 9.273 1.00 97.44 89 ARG A CA 1
ATOM 699 C C . ARG A 1 89 ? -12.320 8.484 9.066 1.00 97.44 89 ARG A C 1
ATOM 701 O O . ARG A 1 89 ? -13.203 7.767 9.527 1.00 97.44 89 ARG A O 1
ATOM 708 N N . MET A 1 90 ? -11.303 8.006 8.354 1.00 96.12 90 MET A N 1
ATOM 709 C CA . MET A 1 90 ? -11.153 6.604 7.962 1.00 96.12 90 MET A CA 1
ATOM 710 C C . MET A 1 90 ? -10.461 5.733 9.017 1.00 96.12 90 MET A C 1
ATOM 712 O O . MET A 1 90 ? -10.753 4.542 9.100 1.00 96.12 90 MET A O 1
ATOM 716 N N . PHE A 1 91 ? -9.527 6.296 9.787 1.00 97.50 91 PHE A N 1
ATOM 717 C CA . PHE A 1 91 ? -8.643 5.553 10.688 1.00 97.50 91 PHE A CA 1
ATOM 718 C C . PHE A 1 91 ? -8.926 5.901 12.159 1.00 97.50 91 PHE A C 1
ATOM 720 O O . PHE A 1 91 ? -9.219 7.057 12.476 1.00 97.50 91 PHE A O 1
ATOM 727 N N . PRO A 1 92 ? -8.752 4.953 13.100 1.00 97.06 92 PRO A N 1
ATOM 728 C CA . PRO A 1 92 ? -8.636 5.274 14.515 1.00 97.06 92 PRO A CA 1
ATOM 729 C C . PRO A 1 92 ? -7.523 6.299 14.738 1.00 97.06 92 PRO A C 1
ATOM 731 O O . PRO A 1 92 ? -6.470 6.224 14.104 1.00 97.06 92 PRO A O 1
ATOM 734 N N . ARG A 1 93 ? -7.732 7.234 15.674 1.00 96.75 93 ARG A N 1
ATOM 735 C CA . ARG A 1 9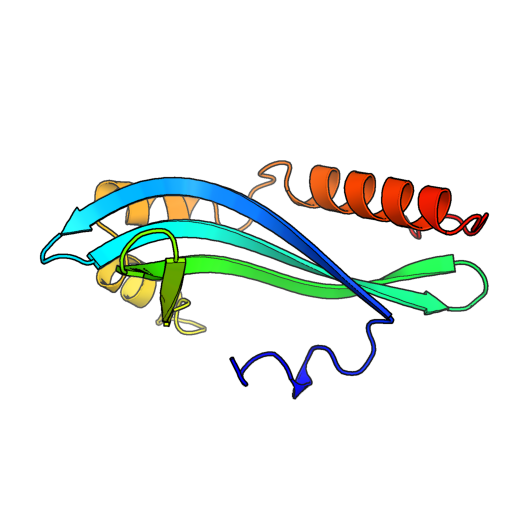3 ? -6.878 8.422 15.848 1.00 96.75 93 ARG A CA 1
ATOM 736 C C . ARG A 1 93 ? -5.373 8.116 15.848 1.00 96.75 93 ARG A C 1
ATOM 738 O O . ARG A 1 93 ? -4.626 8.786 15.145 1.00 96.75 93 ARG A O 1
ATOM 745 N N . LYS A 1 94 ? -4.946 7.093 16.598 1.00 94.94 94 LYS A N 1
ATOM 746 C CA . LYS A 1 94 ? -3.537 6.670 16.680 1.00 94.94 94 LYS A CA 1
ATOM 747 C C . LYS A 1 94 ? -2.958 6.328 15.300 1.00 94.94 94 LYS A C 1
ATOM 749 O O . LYS A 1 94 ? -1.869 6.778 14.967 1.00 94.94 94 LYS A O 1
ATOM 754 N N . TYR A 1 95 ? -3.686 5.546 14.506 1.00 97.62 95 TYR A N 1
ATOM 755 C CA . TYR A 1 95 ? -3.227 5.093 13.192 1.00 97.62 95 TYR A CA 1
ATOM 756 C C . TYR A 1 95 ? -3.399 6.168 12.119 1.00 97.62 95 TYR A C 1
ATOM 758 O O . TYR A 1 95 ? -2.644 6.176 11.158 1.00 97.62 95 TYR A O 1
ATOM 766 N N . ALA A 1 96 ? -4.344 7.098 12.288 1.00 97.56 96 ALA A N 1
ATOM 767 C CA . ALA A 1 96 ? -4.474 8.258 11.410 1.00 97.56 96 ALA A CA 1
ATOM 768 C C . ALA A 1 96 ? -3.229 9.158 11.484 1.00 97.56 96 ALA A C 1
ATOM 770 O O . ALA A 1 96 ? -2.701 9.572 10.455 1.00 97.56 96 ALA A O 1
ATOM 771 N N . GLU A 1 97 ? -2.754 9.450 12.700 1.00 96.38 97 GLU A N 1
ATOM 772 C CA . GLU A 1 97 ? -1.541 10.247 12.933 1.00 96.38 97 GLU A CA 1
ATOM 773 C C . GLU A 1 97 ? -0.297 9.555 12.351 1.00 96.38 97 GLU A C 1
ATOM 775 O O . GLU A 1 97 ? 0.495 10.198 11.662 1.00 96.38 97 GLU A O 1
ATOM 780 N N . GLU A 1 98 ? -0.167 8.240 12.553 1.00 97.19 98 GLU A N 1
ATOM 781 C CA . GLU A 1 98 ? 0.920 7.447 11.969 1.00 97.19 98 GLU A CA 1
ATOM 782 C C . GLU A 1 98 ? 0.865 7.434 10.433 1.00 97.19 98 GLU A C 1
ATOM 784 O O . GLU A 1 98 ? 1.863 7.732 9.782 1.00 97.19 98 GLU A O 1
ATOM 789 N N . ALA A 1 99 ? -0.308 7.174 9.847 1.00 96.94 99 ALA A N 1
ATOM 790 C CA . ALA A 1 99 ? -0.493 7.118 8.401 1.00 96.94 99 ALA A CA 1
ATOM 791 C C . ALA A 1 99 ? -0.200 8.453 7.705 1.00 96.94 99 ALA A C 1
ATOM 793 O O . ALA A 1 99 ? 0.468 8.470 6.676 1.00 96.94 99 ALA A O 1
ATOM 794 N N . MET A 1 100 ? -0.629 9.580 8.283 1.00 95.31 100 MET A N 1
ATOM 795 C CA . MET A 1 100 ? -0.267 10.905 7.763 1.00 95.31 100 MET A CA 1
ATOM 796 C C . MET A 1 100 ? 1.236 11.179 7.883 1.00 95.31 100 MET A C 1
ATOM 798 O O . MET A 1 100 ? 1.807 11.837 7.020 1.00 95.31 100 MET A O 1
ATOM 802 N N . SER A 1 101 ? 1.881 10.692 8.949 1.00 94.56 101 SER A N 1
ATOM 803 C CA . SER A 1 101 ? 3.322 10.858 9.141 1.00 94.56 101 SER A CA 1
ATOM 804 C C . SER A 1 101 ? 4.156 9.992 8.195 1.00 94.56 101 SER A C 1
ATOM 806 O O . SER A 1 101 ? 5.322 10.319 7.972 1.00 94.56 101 SER A O 1
ATOM 808 N N . ASP A 1 102 ? 3.608 8.883 7.711 1.00 95.50 102 ASP A N 1
ATOM 809 C CA . ASP A 1 102 ? 4.267 7.971 6.779 1.00 95.50 102 ASP A CA 1
ATOM 810 C C . ASP A 1 102 ? 4.143 8.419 5.319 1.00 95.50 102 ASP A C 1
ATOM 812 O O . ASP A 1 102 ? 4.988 8.054 4.502 1.00 95.50 102 ASP A O 1
ATOM 816 N N . SER A 1 103 ? 3.133 9.228 4.984 1.00 88.31 103 SER A N 1
ATOM 817 C CA . SER A 1 103 ? 2.978 9.803 3.647 1.00 88.31 103 SER A CA 1
ATOM 818 C C . SER A 1 103 ? 4.243 10.555 3.220 1.00 88.31 103 SER A C 1
ATOM 820 O O . SER A 1 103 ? 4.675 11.505 3.871 1.00 88.31 103 SER A O 1
ATOM 822 N N . GLY A 1 104 ? 4.842 10.119 2.110 1.00 85.12 104 GLY A N 1
ATOM 823 C CA . GLY A 1 104 ? 6.084 10.688 1.574 1.00 85.12 104 GLY A CA 1
ATOM 824 C C . GLY A 1 104 ? 7.373 10.207 2.253 1.00 85.12 104 GLY A C 1
ATOM 825 O O . GLY A 1 104 ? 8.446 10.708 1.919 1.00 85.12 104 GLY A O 1
ATOM 826 N N . ARG A 1 105 ? 7.308 9.248 3.187 1.00 91.12 105 ARG A N 1
ATOM 827 C CA . ARG A 1 105 ? 8.495 8.588 3.749 1.00 91.12 105 ARG A CA 1
ATOM 828 C C . ARG A 1 105 ? 8.844 7.316 2.988 1.00 91.12 105 ARG A C 1
ATOM 830 O O . ARG A 1 105 ? 7.973 6.617 2.479 1.00 91.12 105 ARG A O 1
ATOM 837 N N . ASP A 1 106 ? 10.128 6.969 3.007 1.00 92.56 106 ASP A N 1
ATOM 838 C CA . ASP A 1 106 ? 10.575 5.643 2.591 1.00 92.56 106 ASP A CA 1
ATOM 839 C C . ASP A 1 106 ? 10.195 4.607 3.662 1.00 92.56 106 ASP A C 1
ATOM 841 O O . ASP A 1 106 ? 10.780 4.548 4.746 1.00 92.56 106 ASP A O 1
ATOM 845 N N . LEU A 1 107 ? 9.182 3.800 3.351 1.00 94.56 107 LEU A N 1
ATOM 846 C CA . LEU A 1 107 ? 8.721 2.683 4.180 1.00 94.56 107 LEU A CA 1
ATOM 847 C C . LEU A 1 107 ? 9.356 1.341 3.765 1.00 94.56 107 LEU A C 1
ATOM 849 O O . LEU A 1 107 ? 8.945 0.287 4.249 1.00 94.56 107 LEU A O 1
ATOM 853 N N . GLY A 1 108 ? 10.302 1.347 2.820 1.00 96.38 108 GLY A N 1
ATOM 854 C CA . GLY A 1 108 ? 10.898 0.150 2.224 1.00 96.38 108 GLY A CA 1
ATOM 855 C C . GLY A 1 108 ? 9.982 -0.602 1.248 1.00 96.38 108 GLY A C 1
ATOM 856 O O . GLY A 1 108 ? 10.369 -1.656 0.737 1.00 96.38 108 GLY A O 1
ATOM 857 N N . LEU A 1 109 ? 8.784 -0.079 0.963 1.00 96.62 109 LEU A N 1
ATOM 858 C CA . LEU A 1 109 ? 7.792 -0.732 0.099 1.00 96.62 109 LEU A CA 1
ATOM 859 C C . LEU A 1 109 ? 8.241 -0.773 -1.368 1.00 96.62 109 LEU A C 1
ATOM 861 O O . LEU A 1 109 ? 8.091 -1.809 -2.011 1.00 96.62 109 LEU A O 1
ATOM 865 N N . GLU A 1 110 ? 8.869 0.291 -1.877 1.00 94.56 110 GLU A N 1
ATOM 866 C CA . GLU A 1 110 ? 9.436 0.315 -3.236 1.00 94.56 110 GLU A CA 1
ATOM 867 C C . GLU A 1 110 ? 10.521 -0.754 -3.400 1.00 94.56 110 GLU A C 1
ATOM 869 O O . GLU A 1 110 ? 10.553 -1.491 -4.386 1.00 94.56 110 GLU A O 1
ATOM 874 N N . LYS A 1 111 ? 11.388 -0.911 -2.391 1.00 95.31 111 LYS A N 1
ATOM 875 C CA . LYS A 1 111 ? 12.419 -1.956 -2.388 1.00 95.31 111 LYS A CA 1
ATOM 876 C C . LYS A 1 111 ? 11.795 -3.351 -2.437 1.00 95.31 111 LYS A C 1
ATOM 878 O O . LYS A 1 111 ? 12.287 -4.203 -3.178 1.00 95.31 111 LYS A O 1
ATOM 883 N N . GLN A 1 112 ? 10.719 -3.581 -1.682 1.00 96.62 112 GLN A N 1
ATOM 884 C CA . GLN A 1 112 ? 9.985 -4.846 -1.716 1.00 96.62 112 GLN A CA 1
ATOM 885 C C . GLN A 1 112 ? 9.352 -5.095 -3.092 1.00 96.62 112 GLN A C 1
ATOM 887 O O . GLN A 1 112 ? 9.472 -6.198 -3.624 1.00 96.62 112 GLN A O 1
ATOM 892 N N . ILE A 1 113 ? 8.734 -4.081 -3.702 1.00 95.88 113 ILE A N 1
ATOM 893 C CA . ILE A 1 113 ? 8.164 -4.190 -5.050 1.00 95.88 113 ILE A CA 1
ATOM 894 C C . ILE A 1 113 ? 9.246 -4.502 -6.088 1.00 95.88 113 ILE A C 1
ATOM 896 O O . ILE A 1 113 ? 9.082 -5.444 -6.863 1.00 95.88 113 ILE A O 1
ATOM 900 N N . LYS A 1 114 ? 10.382 -3.793 -6.067 1.00 94.56 114 LYS A N 1
ATOM 901 C CA . LYS A 1 114 ? 11.510 -4.055 -6.978 1.00 94.56 114 LYS A CA 1
ATOM 902 C C . LYS A 1 114 ? 12.034 -5.489 -6.833 1.00 94.56 114 LYS A C 1
ATOM 904 O O . LYS A 1 114 ? 12.398 -6.111 -7.831 1.00 94.56 114 LYS A O 1
ATOM 909 N N . LEU A 1 115 ? 12.072 -6.041 -5.617 1.00 94.75 115 LEU A N 1
ATOM 910 C CA . LEU A 1 115 ? 12.427 -7.448 -5.394 1.00 94.75 115 LEU A CA 1
ATOM 911 C C . LEU A 1 115 ? 11.385 -8.399 -6.002 1.00 94.75 115 LEU A C 1
ATOM 913 O O . LEU A 1 115 ? 11.756 -9.276 -6.782 1.00 94.75 115 LEU A O 1
ATOM 917 N N . ASN A 1 116 ? 10.097 -8.169 -5.738 1.00 95.25 116 ASN A N 1
ATOM 918 C CA . ASN A 1 116 ? 9.005 -8.979 -6.288 1.00 95.25 116 ASN A CA 1
ATOM 919 C C . ASN A 1 116 ? 8.995 -8.959 -7.830 1.00 95.25 116 ASN A C 1
ATOM 921 O O . ASN A 1 116 ? 8.779 -9.991 -8.470 1.00 95.25 116 ASN A O 1
ATOM 925 N N . ALA A 1 117 ? 9.277 -7.804 -8.441 1.00 94.44 117 ALA A N 1
ATOM 926 C CA . ALA A 1 117 ? 9.371 -7.656 -9.890 1.00 94.44 117 ALA A CA 1
ATOM 927 C C . ALA A 1 117 ? 10.545 -8.459 -10.481 1.00 94.44 117 ALA A C 1
ATOM 929 O O . ALA A 1 117 ? 10.368 -9.166 -11.477 1.00 94.44 117 ALA A O 1
ATOM 930 N N . LYS A 1 118 ? 11.724 -8.426 -9.838 1.00 93.06 118 LYS A N 1
ATOM 931 C CA . LYS A 1 118 ? 12.887 -9.249 -10.232 1.00 93.06 118 LYS A CA 1
ATOM 932 C C . LYS A 1 118 ? 12.584 -10.741 -10.147 1.00 93.06 118 LYS A C 1
ATOM 934 O O . LYS A 1 118 ? 12.919 -11.491 -11.064 1.00 93.06 118 LYS A O 1
ATOM 939 N N . GLU A 1 119 ? 11.958 -11.178 -9.058 1.00 93.88 119 GLU A N 1
ATOM 940 C CA . GLU A 1 119 ? 11.585 -12.582 -8.869 1.00 93.88 119 GLU A CA 1
ATOM 941 C C . GLU A 1 119 ? 10.575 -13.045 -9.918 1.00 93.88 119 GLU A C 1
ATOM 943 O O . GLU A 1 119 ? 10.729 -14.127 -10.489 1.00 93.88 119 GLU A O 1
ATOM 948 N N . TRP A 1 120 ? 9.587 -12.206 -10.238 1.00 94.81 120 TRP A N 1
ATOM 949 C CA . TRP A 1 120 ? 8.607 -12.497 -11.278 1.00 94.81 120 TRP A CA 1
ATOM 950 C C . TRP A 1 120 ? 9.246 -12.628 -12.667 1.00 94.81 120 TRP A C 1
ATOM 952 O O . TRP A 1 120 ? 8.955 -13.599 -13.367 1.00 94.81 120 TRP A O 1
ATOM 962 N N . LEU A 1 121 ? 10.158 -11.725 -13.053 1.00 92.69 121 LEU A N 1
ATOM 963 C CA . LEU A 1 121 ? 10.906 -11.842 -14.314 1.00 92.69 121 LEU A CA 1
ATOM 964 C C . LEU A 1 121 ? 11.700 -13.150 -14.374 1.00 92.69 121 LEU A C 1
ATOM 966 O O . LEU A 1 121 ? 11.582 -13.913 -15.336 1.00 92.69 121 LEU A O 1
ATOM 970 N N . LYS A 1 122 ? 12.448 -13.458 -13.309 1.00 91.44 122 LYS A N 1
ATOM 971 C CA . LYS A 1 122 ? 13.234 -14.693 -13.220 1.00 91.44 122 LYS A CA 1
ATOM 972 C C . LYS A 1 122 ? 12.349 -15.933 -13.363 1.00 91.44 122 LYS A C 1
ATOM 974 O O . LYS A 1 122 ? 12.685 -16.840 -14.122 1.00 91.44 122 LYS A O 1
ATOM 979 N N . ALA A 1 123 ? 11.199 -15.963 -12.689 1.00 92.94 123 ALA A N 1
ATOM 980 C CA . ALA A 1 123 ? 10.238 -17.062 -12.777 1.00 92.94 123 ALA A CA 1
ATOM 981 C C . ALA A 1 123 ? 9.623 -17.219 -14.181 1.00 92.94 123 ALA A C 1
ATOM 983 O O . ALA A 1 123 ? 9.173 -18.306 -14.540 1.00 92.94 123 ALA A O 1
ATOM 984 N N . LYS A 1 124 ? 9.618 -16.156 -14.992 1.00 91.12 124 LYS A N 1
ATOM 985 C CA . LYS A 1 124 ? 9.186 -16.184 -16.396 1.00 91.12 124 LYS A CA 1
ATOM 986 C C . LYS A 1 124 ? 10.298 -16.555 -17.381 1.00 91.12 124 LYS A C 1
ATOM 988 O O . LYS A 1 124 ? 10.027 -16.580 -18.579 1.00 91.12 124 LYS A O 1
ATOM 993 N N . GLY A 1 125 ? 11.515 -16.844 -16.910 1.00 87.50 125 GLY A N 1
ATOM 994 C CA . GLY A 1 125 ? 12.668 -17.113 -17.779 1.00 87.50 125 GLY A CA 1
ATOM 995 C C . GLY A 1 125 ? 13.109 -15.884 -18.578 1.00 87.50 125 GLY A C 1
ATOM 996 O O . GLY A 1 125 ? 13.690 -16.020 -19.650 1.00 87.50 125 GLY A O 1
ATOM 997 N N . ARG A 1 126 ? 12.781 -14.691 -18.079 1.00 81.56 126 ARG A N 1
ATOM 998 C CA . ARG A 1 126 ? 13.076 -13.398 -18.696 1.00 81.56 126 ARG A CA 1
ATOM 999 C C . ARG A 1 126 ? 14.436 -12.895 -18.212 1.00 81.56 126 ARG A C 1
ATOM 1001 O O . ARG A 1 126 ? 14.799 -13.114 -17.055 1.00 81.56 126 ARG A O 1
ATOM 1008 N N . SER A 1 127 ? 15.191 -12.257 -19.100 1.00 77.81 127 SER A N 1
ATOM 1009 C CA . SER A 1 127 ? 16.550 -11.749 -18.842 1.00 77.81 127 SER A CA 1
ATOM 1010 C C . SER A 1 127 ? 16.635 -10.222 -18.873 1.00 77.81 127 SER A C 1
ATOM 1012 O O . SER A 1 127 ? 17.718 -9.661 -18.722 1.00 77.81 127 SER A O 1
ATOM 1014 N N . GLU A 1 128 ? 15.510 -9.555 -19.115 1.00 81.38 128 GLU A N 1
ATOM 1015 C CA . GLU A 1 128 ? 15.368 -8.108 -19.114 1.00 81.38 128 GLU A CA 1
ATOM 1016 C C . GLU A 1 128 ? 15.810 -7.539 -17.758 1.00 81.38 128 GLU A C 1
ATOM 1018 O O . GLU A 1 128 ? 15.464 -8.058 -16.692 1.00 81.38 128 GLU A O 1
ATOM 1023 N N . SER A 1 129 ? 16.583 -6.454 -17.789 1.00 78.94 129 SER A N 1
ATOM 1024 C CA . SER A 1 129 ? 16.918 -5.718 -16.576 1.00 78.94 129 SER A CA 1
ATOM 1025 C C . SER A 1 129 ? 15.731 -4.867 -16.127 1.00 78.94 129 SER A C 1
ATOM 1027 O O . SER A 1 129 ? 14.944 -4.375 -16.946 1.00 78.94 129 SER A O 1
ATOM 1029 N N . LEU A 1 130 ? 15.613 -4.671 -14.810 1.00 80.69 130 LEU A N 1
ATOM 1030 C CA . LEU A 1 130 ? 14.737 -3.622 -14.304 1.00 80.69 130 LEU A CA 1
ATOM 1031 C C . LEU A 1 130 ? 15.283 -2.256 -14.723 1.00 80.69 130 LEU A C 1
ATOM 1033 O O . LEU A 1 130 ? 16.501 -2.054 -14.725 1.00 80.69 130 LEU A O 1
ATOM 1037 N N . SER A 1 131 ? 14.391 -1.322 -15.053 1.00 74.19 131 SER A N 1
ATOM 1038 C CA . SER A 1 131 ? 14.777 0.090 -15.094 1.00 74.19 131 SER A CA 1
ATOM 1039 C C . SER A 1 131 ? 15.215 0.541 -13.697 1.00 74.19 131 SER A C 1
ATOM 1041 O O . SER A 1 131 ? 14.652 0.078 -12.701 1.00 74.19 131 SER A O 1
ATOM 1043 N N . GLU A 1 132 ? 16.220 1.415 -13.625 1.00 60.16 132 GLU A N 1
ATOM 1044 C CA . GLU A 1 132 ? 16.629 2.044 -12.360 1.00 60.16 132 GLU A CA 1
ATOM 1045 C C . GLU A 1 132 ? 15.518 2.934 -11.792 1.00 60.16 132 GLU A C 1
ATOM 1047 O O . GLU A 1 132 ? 14.892 3.655 -12.603 1.00 60.16 132 GLU A O 1
#

Sequence (132 aa):
MEYYSHILTNADKIFEAHKLYAIEQKDGLINVYIYTLFEGYAFANGKFGSSCGGSNPALVVLRKDKDKFTVVKFQQPEDGDECGPSIKRMFPRKYAEEAMSDSGRDLGLEKQIKLNAKEWLKAKGRSESLSE

pLDDT: mean 90.33, std 12.35, range [41.75, 98.44]

Foldseek 3Di:
DCPCVVQQPAAPDKDKDWDWPDWDDDPQKIKTWIWMKMFGWHDDPLATETDGIDIFIKIFIWHDDPPDIDGPDIDTFDDDPRRLVRLPVRDDPVVSVVRVVCVPPPPCGVVVRLVVVVVVCVVVVHPHYYDD

Secondary structure (DSSP, 8-state):
--TTTTTTTT-SEEEEEEEEEEEEEETTEEEEEEEEEEEEEEEETTEEEEEEEEEEEEEEEEEEETTEEEEEEEE-PPSGGGHHHHHHHHS-HHHHHHHHHHTTS--SHHHHHHHHHHHHHHHTT--PEEP-

Organism: Clostridium ljungdahlii (strain ATCC 55383 / DSM 13528 / PETC) (NCBI:txid748727)

Radius of gyration: 16.72 Å; chains: 1; bounding box: 37×40×42 Å